Protein AF-A0A318HMK8-F1 (afdb_monomer_lite)

Secondary structure (DSSP, 8-state):
---S-SPP-S-HHHHHHHHHHHHHHHHHHHHHTTTSTTHHHHHHHIIIIIHHHHHTTT-----TT--HHHHHHHHHHTT-SEEEEEEETTEEEEEEEEEE-

Structure (mmCIF, N/CA/C/O backbone):
data_AF-A0A318HMK8-F1
#
_entry.id   AF-A0A318HMK8-F1
#
loop_
_atom_site.group_PDB
_atom_site.id
_atom_site.type_symbol
_atom_site.label_atom_id
_atom_site.label_alt_id
_atom_site.label_comp_id
_atom_site.label_asym_id
_atom_site.label_entity_id
_atom_site.label_seq_id
_atom_site.pdbx_PDB_ins_code
_atom_site.Cartn_x
_atom_site.Cartn_y
_atom_site.Cartn_z
_atom_site.occupancy
_atom_site.B_iso_or_equiv
_atom_site.auth_seq_id
_atom_site.auth_comp_id
_atom_site.auth_asym_id
_atom_site.auth_atom_id
_atom_site.pdbx_PDB_model_num
ATOM 1 N N . MET A 1 1 ? 7.935 -22.347 -0.185 1.00 37.28 1 MET A N 1
ATOM 2 C CA . MET A 1 1 ? 9.194 -22.342 -0.957 1.00 37.28 1 MET A CA 1
ATOM 3 C C . MET A 1 1 ? 8.825 -22.490 -2.428 1.00 37.28 1 MET A C 1
ATOM 5 O O . MET A 1 1 ? 8.924 -23.576 -2.978 1.00 37.28 1 MET A O 1
ATOM 9 N N . THR A 1 2 ? 8.258 -21.446 -3.028 1.00 43.28 2 THR A N 1
ATOM 10 C CA . THR A 1 2 ? 7.964 -21.421 -4.465 1.00 43.28 2 THR A CA 1
ATOM 11 C C . THR A 1 2 ? 9.252 -21.077 -5.204 1.00 43.28 2 THR A C 1
ATOM 13 O O . THR A 1 2 ? 10.038 -20.240 -4.766 1.00 43.28 2 THR A O 1
ATOM 16 N N . THR A 1 3 ? 9.531 -21.830 -6.256 1.00 44.59 3 THR A N 1
ATOM 17 C CA . THR A 1 3 ? 10.777 -21.810 -7.019 1.00 44.59 3 THR A CA 1
ATOM 18 C C . THR A 1 3 ? 10.927 -20.499 -7.789 1.00 44.59 3 THR A C 1
ATOM 20 O O . THR A 1 3 ? 10.082 -20.179 -8.615 1.00 44.59 3 THR A O 1
ATOM 23 N N . VAL A 1 4 ? 12.022 -19.772 -7.553 1.00 55.62 4 VAL A N 1
ATOM 24 C CA . VAL A 1 4 ? 12.370 -18.467 -8.161 1.00 55.62 4 VAL A CA 1
ATOM 25 C C . VAL A 1 4 ? 12.827 -18.594 -9.628 1.00 55.62 4 VAL A C 1
ATOM 27 O O . VAL A 1 4 ? 13.735 -17.897 -10.063 1.00 55.62 4 VAL A O 1
ATOM 30 N N . ASN A 1 5 ? 12.289 -19.556 -10.378 1.00 52.25 5 ASN A N 1
ATOM 31 C CA . ASN A 1 5 ? 12.862 -19.973 -11.661 1.00 52.25 5 ASN A CA 1
ATOM 32 C C . ASN A 1 5 ? 11.801 -20.147 -12.755 1.00 52.25 5 ASN A C 1
ATOM 34 O O . ASN A 1 5 ? 11.915 -21.033 -13.600 1.00 52.25 5 ASN A O 1
ATOM 38 N N . GLU A 1 6 ? 10.753 -19.324 -12.720 1.00 57.91 6 GLU A N 1
ATOM 39 C CA . GLU A 1 6 ? 9.959 -19.073 -13.922 1.00 57.91 6 GLU A CA 1
ATOM 40 C C . GLU A 1 6 ? 10.655 -17.986 -14.758 1.00 57.91 6 GLU A C 1
ATOM 42 O O . GLU A 1 6 ? 11.221 -17.049 -14.188 1.00 57.91 6 GLU A O 1
ATOM 47 N N . PRO A 1 7 ? 10.686 -18.112 -16.096 1.00 58.38 7 PRO A N 1
ATOM 48 C CA . PRO A 1 7 ? 11.319 -17.117 -16.949 1.00 58.38 7 PRO A CA 1
ATOM 49 C C . PRO A 1 7 ? 10.596 -15.774 -16.804 1.00 58.38 7 PRO A C 1
ATOM 51 O O . PRO A 1 7 ? 9.420 -15.666 -17.143 1.00 58.38 7 PRO A O 1
ATOM 54 N N . HIS A 1 8 ? 11.317 -14.760 -16.315 1.00 63.75 8 HIS A N 1
ATOM 55 C CA . HIS A 1 8 ? 10.830 -13.384 -16.235 1.00 63.75 8 HIS A CA 1
ATOM 56 C C . HIS A 1 8 ? 10.463 -12.928 -17.651 1.00 63.75 8 HIS A C 1
ATOM 58 O O . HIS A 1 8 ? 11.313 -12.910 -18.547 1.00 63.75 8 HIS A O 1
ATOM 64 N N . THR A 1 9 ? 9.186 -12.633 -17.876 1.00 66.94 9 THR A N 1
ATOM 65 C CA . THR A 1 9 ? 8.684 -12.321 -19.226 1.00 66.94 9 THR A CA 1
ATOM 66 C C . THR A 1 9 ? 8.861 -10.845 -19.570 1.00 66.94 9 THR A C 1
ATOM 68 O O . THR A 1 9 ? 8.801 -10.470 -20.743 1.00 66.94 9 THR A O 1
ATOM 71 N N . ASP A 1 10 ? 9.107 -10.007 -18.558 1.00 73.62 10 ASP A N 1
ATOM 72 C CA . ASP A 1 10 ? 9.338 -8.577 -18.743 1.00 73.62 10 ASP A CA 1
ATOM 73 C C . ASP A 1 10 ? 10.712 -8.267 -19.342 1.00 73.62 10 ASP A C 1
ATOM 75 O O . ASP A 1 10 ? 11.748 -8.757 -18.888 1.00 73.62 10 ASP A O 1
ATOM 79 N N . THR A 1 11 ? 10.729 -7.378 -20.337 1.00 86.06 11 THR A N 1
ATOM 80 C CA . THR A 1 11 ? 11.977 -6.793 -20.830 1.00 86.06 11 THR A C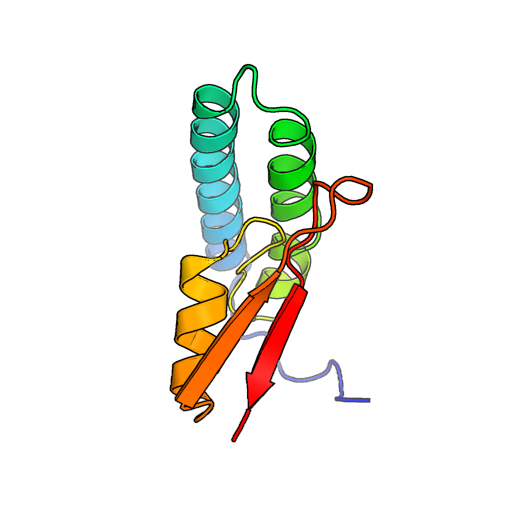A 1
ATOM 81 C C . THR A 1 11 ? 12.513 -5.784 -19.816 1.00 86.06 11 THR A C 1
ATOM 83 O O . THR A 1 11 ? 11.755 -5.152 -19.076 1.00 86.06 11 THR A O 1
ATOM 86 N N . THR A 1 12 ? 13.829 -5.558 -19.822 1.00 87.38 12 THR A N 1
ATOM 87 C CA . THR A 1 12 ? 14.453 -4.518 -18.988 1.00 87.38 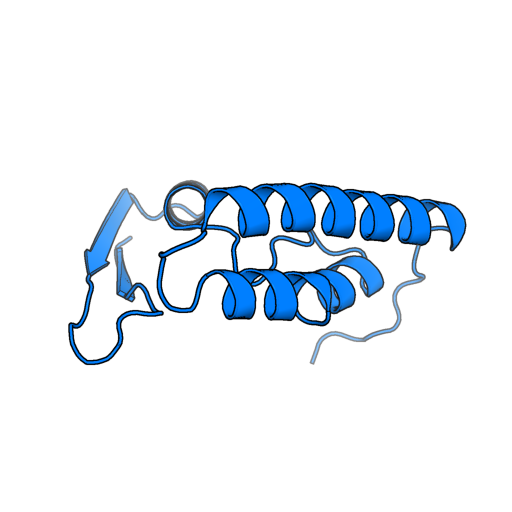12 THR A CA 1
ATOM 88 C C . THR A 1 12 ? 13.837 -3.136 -19.231 1.00 87.38 12 THR A C 1
ATOM 90 O O . THR A 1 12 ? 13.666 -2.374 -18.283 1.00 87.38 12 THR A O 1
ATOM 93 N N . GLU A 1 13 ? 13.450 -2.822 -20.472 1.00 90.00 13 GLU A N 1
ATOM 94 C CA . GLU A 1 13 ? 12.741 -1.577 -20.801 1.00 90.00 13 GLU A CA 1
ATOM 95 C C . GLU A 1 13 ? 11.384 -1.480 -20.106 1.00 90.00 13 GLU A C 1
ATOM 97 O O . GLU A 1 13 ? 11.084 -0.458 -19.490 1.00 90.00 13 GLU A O 1
ATOM 102 N N . LYS A 1 14 ? 10.564 -2.535 -20.165 1.00 87.31 14 LYS A N 1
ATOM 103 C CA . LYS A 1 14 ? 9.230 -2.513 -19.555 1.00 87.31 14 LYS A CA 1
ATOM 104 C C . LYS A 1 14 ? 9.314 -2.431 -18.031 1.00 87.31 14 LYS A C 1
ATOM 106 O O . LYS A 1 14 ? 8.568 -1.660 -17.426 1.00 87.31 14 LYS A O 1
ATOM 111 N N . PHE A 1 15 ? 10.286 -3.111 -17.426 1.00 89.06 15 PHE A N 1
ATOM 112 C CA . PHE A 1 15 ? 10.597 -2.943 -16.008 1.00 89.06 15 PHE A CA 1
ATOM 113 C C . PHE A 1 15 ? 11.008 -1.497 -15.676 1.00 89.06 15 PHE A C 1
ATOM 115 O O . PHE A 1 15 ? 10.455 -0.895 -14.755 1.00 89.06 15 PHE A O 1
ATOM 122 N N . ALA A 1 16 ? 11.921 -0.901 -16.452 1.00 91.69 16 ALA A N 1
ATOM 123 C CA . ALA A 1 16 ? 12.376 0.472 -16.233 1.00 91.69 16 ALA A CA 1
ATOM 124 C C . ALA A 1 16 ? 11.224 1.487 -16.317 1.00 91.69 16 ALA A C 1
ATOM 126 O O . ALA A 1 16 ? 11.118 2.368 -15.464 1.00 91.69 16 ALA A O 1
ATOM 127 N N . VAL A 1 17 ? 10.317 1.328 -17.287 1.00 91.12 17 VAL A N 1
ATOM 128 C CA . VAL A 1 17 ? 9.126 2.180 -17.428 1.00 91.12 17 VAL A CA 1
ATOM 129 C C . VAL A 1 17 ? 8.227 2.095 -16.190 1.00 91.12 17 VAL A C 1
ATOM 131 O O . VAL A 1 17 ? 7.785 3.128 -15.686 1.00 91.12 17 VAL A O 1
ATOM 134 N N . ARG A 1 18 ? 7.993 0.889 -15.653 1.00 91.62 18 ARG A N 1
ATOM 135 C CA . ARG A 1 18 ? 7.183 0.693 -14.434 1.00 91.62 18 ARG A CA 1
ATOM 136 C C . ARG A 1 18 ? 7.822 1.368 -13.218 1.00 91.62 18 ARG A C 1
ATOM 138 O O . ARG A 1 18 ? 7.124 2.033 -12.457 1.00 91.62 18 ARG A O 1
ATOM 145 N N . ILE A 1 19 ? 9.143 1.254 -13.061 1.00 93.12 19 ILE A N 1
ATOM 146 C CA . ILE A 1 19 ? 9.880 1.890 -11.959 1.00 93.12 19 ILE A CA 1
ATOM 147 C C . ILE A 1 19 ? 9.838 3.419 -12.058 1.00 93.12 19 ILE A C 1
ATOM 149 O O . ILE A 1 19 ? 9.573 4.085 -11.059 1.00 93.12 19 ILE A O 1
ATOM 153 N N . VAL A 1 20 ? 10.048 3.993 -13.245 1.00 93.06 20 VAL A N 1
ATOM 154 C CA . VAL A 1 20 ? 9.972 5.453 -13.432 1.00 93.06 20 VAL A CA 1
ATOM 155 C C . VAL A 1 20 ? 8.564 5.970 -13.124 1.00 93.06 20 VAL A C 1
ATOM 157 O O . VAL A 1 20 ? 8.428 6.950 -12.394 1.00 93.06 20 VAL A O 1
ATOM 160 N N . GLY A 1 21 ? 7.519 5.281 -13.595 1.00 91.25 21 GLY A N 1
ATOM 161 C CA . GLY A 1 21 ? 6.132 5.644 -13.284 1.00 91.25 21 GLY A CA 1
ATOM 162 C C . GLY A 1 21 ? 5.808 5.572 -11.786 1.00 91.25 21 GLY A C 1
ATOM 163 O O . GLY A 1 21 ? 5.124 6.448 -11.253 1.00 91.25 21 GLY A O 1
ATOM 164 N N . ALA A 1 22 ? 6.346 4.571 -11.084 1.00 90.50 22 ALA A N 1
ATOM 165 C CA . ALA A 1 22 ? 6.227 4.456 -9.632 1.00 90.50 22 ALA A CA 1
ATOM 166 C C . ALA A 1 22 ? 6.908 5.617 -8.889 1.00 90.50 22 ALA A C 1
ATOM 168 O O . ALA A 1 22 ? 6.335 6.170 -7.949 1.00 90.50 22 ALA A O 1
ATOM 169 N N . ILE A 1 23 ? 8.113 6.008 -9.317 1.00 92.50 23 ILE A N 1
ATOM 170 C CA . ILE A 1 23 ? 8.868 7.122 -8.722 1.00 92.50 23 ILE A CA 1
ATOM 171 C C . ILE A 1 23 ? 8.145 8.456 -8.939 1.00 92.50 23 ILE A C 1
ATOM 173 O O . ILE A 1 23 ? 8.047 9.250 -8.001 1.00 92.50 23 ILE A O 1
ATOM 177 N N . ASP A 1 24 ? 7.617 8.702 -10.139 1.00 92.94 24 ASP A N 1
ATOM 178 C CA . ASP A 1 24 ? 6.866 9.925 -10.450 1.00 92.94 24 ASP A CA 1
ATOM 179 C C . ASP A 1 24 ? 5.593 10.031 -9.593 1.00 92.94 24 ASP A C 1
ATOM 181 O O . ASP A 1 24 ? 5.368 11.024 -8.894 1.00 92.94 24 ASP A O 1
ATOM 185 N N . SER A 1 25 ? 4.829 8.936 -9.520 1.00 90.19 25 SER A N 1
ATOM 186 C CA . SER A 1 25 ? 3.622 8.848 -8.687 1.00 90.19 25 SER A CA 1
ATOM 187 C C . SER A 1 25 ? 3.927 9.073 -7.202 1.00 90.19 25 SER A C 1
ATOM 189 O O . SER A 1 25 ? 3.213 9.808 -6.515 1.00 90.19 25 SER A O 1
ATOM 191 N N . ALA A 1 26 ? 5.010 8.476 -6.694 1.00 91.81 26 ALA A N 1
ATOM 192 C CA . ALA A 1 26 ? 5.429 8.660 -5.308 1.00 91.81 26 ALA A CA 1
ATOM 193 C C . ALA A 1 26 ? 5.920 10.085 -5.030 1.00 91.81 26 ALA A C 1
ATOM 195 O O . ALA A 1 26 ? 5.649 10.614 -3.956 1.00 91.81 26 ALA A O 1
ATOM 196 N N . SER A 1 27 ? 6.588 10.730 -5.990 1.00 92.19 27 SER A N 1
ATOM 197 C CA . SER A 1 27 ? 7.043 12.120 -5.861 1.00 92.19 27 SER A CA 1
ATOM 198 C C . SER A 1 27 ? 5.863 13.064 -5.631 1.00 92.19 27 SER A C 1
ATOM 200 O O . SER A 1 27 ? 5.887 13.873 -4.700 1.00 92.19 27 SER A O 1
ATOM 202 N N . LEU A 1 28 ? 4.790 12.906 -6.414 1.00 90.50 28 LEU A N 1
ATOM 203 C CA . LEU A 1 28 ? 3.555 13.663 -6.223 1.00 90.50 28 LEU A CA 1
ATOM 204 C C . LEU A 1 28 ? 2.899 13.350 -4.869 1.00 90.50 28 LEU A C 1
ATOM 206 O O . LEU A 1 28 ? 2.520 14.266 -4.141 1.00 90.50 28 LEU A O 1
ATOM 210 N N . ALA A 1 29 ? 2.796 12.072 -4.500 1.00 91.19 29 ALA A N 1
ATOM 211 C CA . ALA A 1 29 ? 2.174 11.667 -3.241 1.00 91.19 29 ALA A CA 1
ATOM 212 C C . ALA A 1 29 ? 2.926 12.203 -2.010 1.00 91.19 29 ALA A C 1
ATOM 214 O O . ALA A 1 29 ? 2.300 12.679 -1.061 1.00 91.19 29 ALA A O 1
ATOM 215 N N . ILE A 1 30 ? 4.262 12.192 -2.036 1.00 91.62 30 ILE A N 1
ATOM 216 C CA . ILE A 1 30 ? 5.113 12.767 -0.985 1.00 91.62 30 ILE A CA 1
ATOM 217 C C . ILE A 1 30 ? 4.886 14.275 -0.881 1.00 91.62 30 ILE A C 1
ATOM 219 O O . ILE A 1 30 ? 4.684 14.780 0.224 1.00 91.62 30 ILE A O 1
ATOM 223 N N . LEU A 1 31 ? 4.873 14.986 -2.014 1.00 92.38 31 LEU A N 1
ATOM 224 C CA . LEU A 1 31 ? 4.635 16.430 -2.055 1.00 92.38 31 LEU A CA 1
ATOM 225 C C . LEU A 1 31 ? 3.274 16.800 -1.444 1.00 92.38 31 LEU A C 1
ATOM 227 O O . LEU A 1 31 ? 3.176 17.756 -0.679 1.00 92.38 31 LEU A O 1
ATOM 231 N N . LEU A 1 32 ? 2.236 16.017 -1.738 1.00 92.38 32 LEU A N 1
ATOM 232 C CA . LEU A 1 32 ? 0.890 16.215 -1.192 1.00 92.38 32 LEU A CA 1
ATOM 233 C C . LEU A 1 32 ? 0.761 15.804 0.284 1.00 92.38 32 LEU A C 1
ATOM 235 O O . LEU A 1 32 ? -0.198 16.197 0.943 1.00 92.38 32 LEU A O 1
ATOM 239 N N . SER A 1 33 ? 1.717 15.036 0.811 1.00 89.00 33 SER A N 1
ATOM 240 C CA . SER A 1 33 ? 1.706 14.519 2.186 1.00 89.00 33 SER A CA 1
ATOM 241 C C . SER A 1 33 ? 2.567 15.336 3.156 1.00 89.00 33 SER A C 1
ATOM 243 O O . SER A 1 33 ? 2.850 14.881 4.267 1.00 89.00 33 SER A O 1
ATOM 245 N N . ILE A 1 34 ? 3.014 16.534 2.767 1.00 90.12 34 ILE A N 1
ATOM 246 C CA . ILE A 1 34 ? 3.784 17.416 3.653 1.00 90.12 34 ILE A CA 1
ATOM 247 C C . ILE A 1 34 ? 2.973 17.705 4.924 1.00 90.12 34 ILE A C 1
ATOM 249 O O . ILE A 1 34 ? 1.823 18.128 4.869 1.00 90.12 34 ILE A O 1
ATOM 253 N N . GLY A 1 35 ? 3.594 17.474 6.083 1.00 89.69 35 GLY A N 1
ATOM 254 C CA . GLY A 1 35 ? 2.952 17.628 7.390 1.00 89.69 35 GLY A CA 1
ATOM 255 C C . GLY A 1 35 ? 2.244 16.371 7.906 1.00 89.69 35 GLY A C 1
ATOM 256 O O . GLY A 1 35 ? 1.872 16.347 9.076 1.00 89.69 35 GLY A O 1
ATOM 257 N N . VAL A 1 36 ? 2.117 15.310 7.098 1.00 90.25 36 VAL A N 1
ATOM 258 C CA . VAL A 1 36 ? 1.650 13.995 7.559 1.00 90.25 36 VAL A CA 1
ATOM 259 C C . VAL A 1 36 ? 2.846 13.204 8.103 1.00 90.25 36 VAL A C 1
ATOM 261 O O . VAL A 1 36 ? 3.774 12.897 7.343 1.00 90.25 36 VAL A O 1
ATOM 264 N N . PRO A 1 37 ? 2.867 12.855 9.403 1.00 89.94 37 PRO A N 1
ATOM 265 C CA . PRO A 1 37 ? 3.950 12.065 9.977 1.00 89.94 37 PRO A CA 1
ATOM 266 C C . PRO A 1 37 ? 4.141 10.749 9.220 1.00 89.94 37 PRO A C 1
ATOM 268 O O . PRO A 1 37 ? 3.172 10.113 8.816 1.00 89.94 37 PRO A O 1
ATOM 271 N N . SER A 1 38 ? 5.392 10.319 9.046 1.00 91.06 38 SER A N 1
ATOM 272 C CA . SER A 1 38 ? 5.796 9.056 8.397 1.00 91.06 38 SER A CA 1
ATOM 273 C C . SER A 1 38 ? 5.433 8.868 6.914 1.00 91.06 38 SER A C 1
ATOM 275 O O . SER A 1 38 ? 6.013 7.990 6.280 1.00 91.06 38 SER A O 1
ATOM 277 N N . ALA A 1 39 ? 4.581 9.702 6.309 1.00 91.44 39 ALA A N 1
ATOM 278 C CA . ALA A 1 39 ? 4.195 9.541 4.905 1.00 91.44 39 ALA A CA 1
ATOM 279 C C . ALA A 1 39 ? 5.396 9.544 3.931 1.00 91.44 39 ALA A C 1
ATOM 281 O O . ALA A 1 39 ? 5.488 8.614 3.125 1.00 91.44 39 ALA A O 1
ATOM 282 N N . PRO A 1 40 ? 6.382 10.466 4.030 1.00 91.94 40 PRO A N 1
ATOM 283 C CA . PRO A 1 40 ? 7.570 10.413 3.173 1.00 91.94 40 PRO A CA 1
ATOM 284 C C . PRO A 1 40 ? 8.360 9.108 3.316 1.00 91.94 40 PRO A C 1
ATOM 286 O O . PRO A 1 40 ? 8.842 8.559 2.325 1.00 91.94 40 PRO A O 1
ATOM 289 N N . TYR A 1 41 ? 8.457 8.587 4.543 1.00 92.50 41 TYR A N 1
ATOM 290 C CA . TYR A 1 41 ? 9.120 7.316 4.819 1.00 92.50 41 TYR A CA 1
ATOM 291 C C . TYR A 1 41 ? 8.379 6.150 4.155 1.00 92.50 41 TYR A C 1
ATOM 293 O O . TYR A 1 41 ? 9.004 5.361 3.451 1.00 92.50 41 TYR A O 1
ATOM 301 N N . ILE A 1 42 ? 7.054 6.077 4.308 1.00 94.69 42 ILE A N 1
ATOM 302 C CA . ILE A 1 42 ? 6.231 5.000 3.745 1.00 94.69 42 ILE A CA 1
ATOM 303 C C . ILE A 1 42 ? 6.278 4.991 2.214 1.00 94.69 42 ILE A C 1
ATOM 305 O O . ILE A 1 42 ? 6.491 3.929 1.626 1.00 94.69 42 ILE A O 1
ATOM 309 N N . TYR A 1 43 ? 6.155 6.148 1.556 1.00 94.19 43 TYR A N 1
ATOM 310 C CA . TYR A 1 43 ? 6.253 6.223 0.094 1.00 9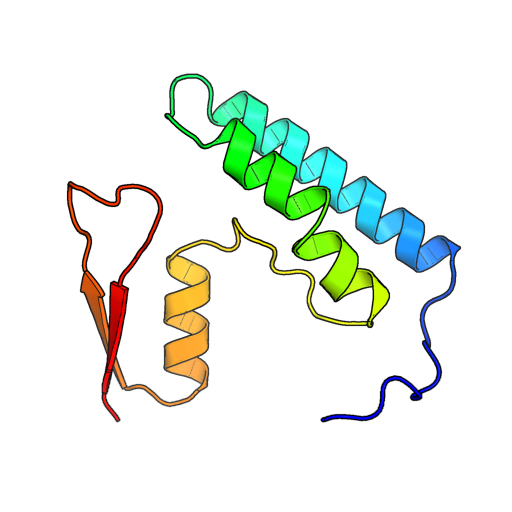4.19 43 TYR A CA 1
ATOM 311 C C . TYR A 1 43 ? 7.658 5.880 -0.413 1.00 94.19 43 TYR A C 1
ATOM 313 O O . TYR A 1 43 ? 7.783 5.120 -1.372 1.00 94.19 43 TYR A O 1
ATOM 321 N N . THR A 1 44 ? 8.712 6.347 0.265 1.00 92.25 44 THR A N 1
ATOM 322 C CA . THR A 1 44 ? 10.099 6.027 -0.116 1.00 92.25 44 THR A CA 1
ATOM 323 C C . THR A 1 44 ? 10.400 4.537 0.056 1.00 92.25 44 THR A C 1
ATOM 325 O O . THR A 1 44 ? 10.950 3.907 -0.846 1.00 92.25 44 THR A O 1
ATOM 328 N N . ALA A 1 45 ? 10.010 3.944 1.189 1.00 94.00 45 ALA A N 1
ATOM 329 C CA . ALA A 1 45 ? 10.170 2.512 1.440 1.00 94.00 45 ALA A CA 1
ATOM 330 C C . ALA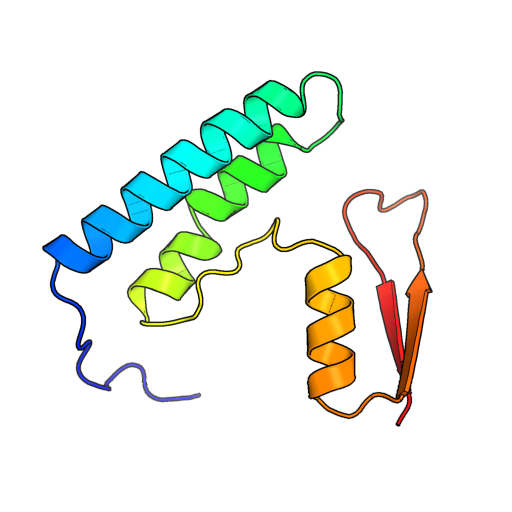 A 1 45 ? 9.359 1.665 0.446 1.00 94.00 45 ALA A C 1
ATOM 332 O O . ALA A 1 45 ? 9.816 0.606 0.013 1.00 94.00 45 ALA A O 1
ATOM 333 N N . SER A 1 46 ? 8.177 2.148 0.049 1.00 94.44 46 SER A N 1
ATOM 334 C CA . SER A 1 46 ? 7.363 1.522 -0.989 1.00 94.44 46 SER A CA 1
ATOM 335 C C . SER A 1 46 ? 8.136 1.431 -2.306 1.00 94.44 46 SER A C 1
ATOM 337 O O . SER A 1 46 ? 8.372 0.326 -2.788 1.00 94.44 46 SER A O 1
ATOM 339 N N . THR A 1 47 ? 8.603 2.556 -2.858 1.00 92.62 47 THR A N 1
ATOM 340 C CA . THR A 1 47 ? 9.241 2.584 -4.186 1.00 92.62 47 THR A CA 1
ATOM 341 C C . THR A 1 47 ? 10.633 1.972 -4.215 1.00 92.62 47 THR A C 1
ATOM 343 O O . THR A 1 47 ? 11.004 1.351 -5.206 1.00 92.62 47 THR A O 1
ATOM 346 N N . MET A 1 48 ? 11.412 2.135 -3.143 1.00 92.25 48 MET A N 1
ATOM 347 C CA . MET A 1 48 ? 12.809 1.688 -3.107 1.00 92.25 48 MET A CA 1
ATOM 348 C C . MET A 1 48 ? 12.972 0.240 -2.636 1.00 92.25 48 MET A C 1
ATOM 350 O O . MET A 1 48 ? 14.085 -0.280 -2.667 1.00 92.25 48 MET A O 1
ATOM 354 N N . HIS A 1 49 ? 11.889 -0.426 -2.219 1.00 94.81 49 HIS A N 1
ATOM 355 C CA . HIS A 1 49 ? 11.948 -1.820 -1.783 1.00 94.81 49 HIS A CA 1
ATOM 356 C C . HIS A 1 49 ? 10.676 -2.619 -2.096 1.00 94.81 49 HIS A C 1
ATOM 358 O O . HIS A 1 49 ? 10.688 -3.474 -2.975 1.00 94.81 49 HIS A O 1
ATOM 364 N N . CYS A 1 50 ? 9.569 -2.386 -1.383 1.00 95.44 50 CYS A N 1
ATOM 365 C CA . CYS A 1 50 ? 8.435 -3.322 -1.401 1.00 95.44 50 CYS A CA 1
ATOM 366 C C . CYS A 1 50 ? 7.785 -3.443 -2.786 1.00 95.44 50 CYS A C 1
ATOM 368 O O . CYS A 1 50 ? 7.456 -4.538 -3.238 1.00 95.44 50 CYS A O 1
ATOM 370 N N . MET A 1 51 ? 7.624 -2.312 -3.468 1.00 95.44 51 MET A N 1
ATOM 371 C CA . MET A 1 51 ? 7.123 -2.265 -4.833 1.00 95.44 51 MET A CA 1
ATOM 372 C C . MET A 1 51 ? 8.166 -2.793 -5.816 1.00 95.44 51 MET A C 1
ATOM 374 O O . MET A 1 51 ? 7.844 -3.665 -6.614 1.00 95.44 51 MET A O 1
ATOM 378 N N . SER A 1 52 ? 9.413 -2.316 -5.748 1.00 92.00 52 SER A N 1
ATOM 379 C CA . SER A 1 52 ? 10.460 -2.680 -6.712 1.00 92.00 52 SER A CA 1
ATOM 380 C C . SER A 1 52 ? 10.769 -4.178 -6.715 1.00 92.00 52 SER A C 1
ATOM 382 O O . SER A 1 52 ? 10.890 -4.766 -7.787 1.00 92.00 52 SER A O 1
ATOM 384 N N . VAL A 1 53 ? 10.814 -4.815 -5.540 1.00 93.62 53 VAL A N 1
ATOM 385 C CA . VAL A 1 53 ? 10.977 -6.271 -5.407 1.00 93.62 53 VAL A CA 1
ATOM 386 C C . VAL A 1 53 ? 9.794 -7.017 -6.023 1.00 93.62 53 VAL A C 1
ATOM 388 O O . VAL A 1 53 ? 10.004 -7.992 -6.737 1.00 93.62 53 VAL A O 1
ATOM 391 N N . SER A 1 54 ? 8.559 -6.560 -5.786 1.00 93.75 54 SER A N 1
ATOM 392 C CA . SER A 1 54 ? 7.372 -7.173 -6.392 1.00 93.75 54 SER A CA 1
ATOM 393 C C . SER A 1 54 ? 7.402 -7.054 -7.917 1.00 93.75 54 SER A C 1
ATOM 395 O O . SER A 1 54 ? 7.213 -8.054 -8.600 1.00 93.75 54 SER A O 1
ATOM 397 N N . LEU A 1 55 ? 7.708 -5.868 -8.450 1.00 91.25 55 LEU A N 1
ATOM 398 C CA . LEU A 1 55 ? 7.799 -5.629 -9.892 1.00 91.25 55 LEU A CA 1
ATOM 399 C C . LEU A 1 55 ? 8.910 -6.460 -10.555 1.00 91.25 55 LEU A C 1
ATOM 401 O O . LEU A 1 55 ? 8.718 -6.932 -11.669 1.00 91.25 55 LEU A O 1
ATOM 405 N N . GLY A 1 56 ? 10.052 -6.645 -9.880 1.00 88.81 56 GLY A N 1
ATOM 406 C CA . GLY A 1 56 ? 11.186 -7.441 -10.373 1.00 88.81 56 GLY A CA 1
ATOM 407 C C . GLY A 1 56 ? 10.986 -8.959 -10.298 1.00 88.81 56 GLY A C 1
ATOM 408 O O . GLY A 1 56 ? 11.892 -9.710 -10.648 1.00 88.81 56 GLY A O 1
ATOM 409 N N . LEU A 1 57 ? 9.829 -9.403 -9.805 1.00 89.56 57 LEU A N 1
ATOM 410 C CA . LEU A 1 57 ? 9.367 -10.790 -9.834 1.00 89.56 57 LEU A CA 1
ATOM 411 C C . LEU A 1 57 ? 8.045 -10.906 -10.610 1.00 89.56 57 LEU A C 1
ATOM 413 O O . LEU A 1 57 ? 7.233 -11.777 -10.308 1.00 89.56 57 LEU A O 1
ATOM 417 N N . ASP A 1 58 ? 7.798 -9.990 -11.554 1.00 87.25 58 ASP A N 1
ATOM 418 C CA . ASP A 1 58 ? 6.560 -9.901 -12.342 1.00 87.25 58 ASP A CA 1
ATOM 419 C C . ASP A 1 58 ? 5.259 -9.799 -11.507 1.00 87.25 58 ASP A C 1
ATOM 421 O O . ASP A 1 58 ? 4.165 -10.070 -11.995 1.00 87.25 58 ASP A O 1
ATOM 425 N N . GLY A 1 59 ? 5.348 -9.349 -10.251 1.00 89.69 59 GLY A N 1
ATOM 426 C CA . GLY A 1 59 ? 4.202 -9.139 -9.366 1.00 89.69 59 GLY A CA 1
ATOM 427 C C . GLY A 1 59 ? 3.481 -7.799 -9.564 1.00 89.69 59 GLY A C 1
ATOM 428 O O . GLY A 1 59 ? 3.902 -6.933 -10.338 1.00 89.69 59 GLY A O 1
ATOM 429 N N . ASP A 1 60 ? 2.399 -7.616 -8.801 1.00 92.69 60 ASP A N 1
ATOM 430 C CA . ASP A 1 60 ? 1.457 -6.493 -8.948 1.00 92.69 60 ASP A CA 1
ATOM 431 C C . ASP A 1 60 ? 2.025 -5.128 -8.537 1.00 92.69 60 ASP A C 1
ATOM 433 O O . ASP A 1 60 ? 1.492 -4.092 -8.931 1.00 92.69 60 ASP A O 1
ATOM 437 N N . GLY A 1 61 ? 3.102 -5.092 -7.746 1.00 94.06 61 GLY A N 1
ATOM 438 C CA . GLY A 1 61 ? 3.741 -3.835 -7.360 1.00 94.06 61 GLY A CA 1
ATOM 439 C C . GLY A 1 61 ? 2.864 -2.932 -6.490 1.00 94.06 61 GLY A C 1
ATOM 440 O O . GLY A 1 61 ? 2.948 -1.715 -6.601 1.00 94.06 61 GLY A O 1
ATOM 441 N N . LEU A 1 62 ? 2.036 -3.498 -5.607 1.00 95.38 62 LEU A N 1
ATOM 442 C CA . LEU A 1 62 ? 1.152 -2.711 -4.732 1.00 95.38 62 LEU A CA 1
ATOM 443 C C . LEU A 1 62 ? 1.937 -1.769 -3.800 1.00 95.38 62 LEU A C 1
ATOM 445 O O . LEU A 1 62 ? 1.539 -0.630 -3.555 1.00 95.38 62 LEU A O 1
ATOM 449 N N . GLY A 1 63 ? 3.086 -2.245 -3.308 1.00 95.75 63 GLY A N 1
ATOM 450 C CA . GLY A 1 63 ? 3.966 -1.496 -2.417 1.00 95.75 63 GLY A CA 1
ATOM 451 C C . GLY A 1 63 ? 3.426 -1.336 -0.990 1.00 95.75 63 GLY A C 1
ATOM 452 O O . GLY A 1 63 ? 2.342 -1.797 -0.642 1.00 95.75 63 GLY A O 1
ATOM 453 N N . THR A 1 64 ? 4.202 -0.674 -0.131 1.00 95.44 64 THR A N 1
ATOM 454 C CA . THR A 1 64 ? 3.837 -0.459 1.285 1.00 95.44 64 THR A CA 1
ATOM 455 C C . THR A 1 64 ? 2.643 0.488 1.429 1.00 95.44 64 THR A C 1
ATOM 457 O O . THR A 1 64 ? 1.848 0.358 2.354 1.00 95.44 64 THR A O 1
ATOM 460 N N . ALA A 1 65 ? 2.503 1.438 0.500 1.00 93.94 65 ALA A N 1
ATOM 461 C CA . ALA A 1 65 ? 1.498 2.501 0.529 1.00 93.94 65 ALA A CA 1
ATOM 462 C C . ALA A 1 65 ? 0.194 2.159 -0.227 1.00 93.94 65 ALA A C 1
ATOM 464 O O . ALA A 1 65 ? -0.558 3.063 -0.578 1.00 93.94 65 ALA A O 1
ATOM 465 N N . TRP A 1 66 ? -0.082 0.877 -0.489 1.00 94.38 66 TRP A N 1
ATOM 466 C CA . TRP A 1 66 ? -1.245 0.403 -1.262 1.00 94.38 66 TRP A CA 1
ATOM 467 C C . TRP A 1 66 ? -2.621 0.826 -0.711 1.00 94.38 66 TRP A C 1
ATOM 469 O O . TRP A 1 66 ? -3.595 0.911 -1.457 1.00 94.38 66 TRP A O 1
ATOM 479 N N . GLY A 1 67 ? -2.691 1.158 0.581 1.00 94.38 67 GLY A N 1
ATOM 480 C CA . GLY A 1 67 ? -3.833 1.833 1.192 1.00 94.38 67 GLY A CA 1
ATOM 481 C C . GLY A 1 67 ? -4.942 0.911 1.705 1.00 94.38 67 GLY A C 1
ATOM 482 O O . GLY A 1 67 ? -5.064 -0.257 1.338 1.00 94.38 67 GLY A O 1
ATOM 483 N N . ARG A 1 68 ? -5.782 1.467 2.588 1.00 96.50 68 ARG A N 1
ATOM 484 C CA . ARG A 1 68 ? -6.864 0.743 3.279 1.00 96.50 68 ARG A CA 1
ATOM 485 C C . ARG A 1 68 ? -7.942 0.260 2.321 1.00 96.50 68 ARG A C 1
ATOM 487 O O . ARG A 1 68 ? -8.438 -0.849 2.460 1.00 96.50 68 ARG A O 1
ATOM 494 N N . GLN A 1 69 ? -8.299 1.105 1.363 1.00 96.69 69 GLN A N 1
ATOM 495 C CA . GLN A 1 69 ? -9.398 0.894 0.432 1.00 96.69 69 GLN A CA 1
ATOM 496 C C . GLN A 1 69 ? -9.131 -0.327 -0.451 1.00 96.69 69 GLN A C 1
ATOM 498 O O . GLN A 1 69 ? -9.980 -1.214 -0.534 1.00 96.69 69 GLN A O 1
ATOM 503 N N . LEU A 1 70 ? -7.928 -0.406 -1.030 1.00 97.44 70 LEU A N 1
ATOM 504 C CA . LEU A 1 70 ? -7.515 -1.546 -1.843 1.00 97.44 70 LEU A CA 1
ATOM 505 C C . LEU A 1 70 ? -7.377 -2.818 -0.999 1.00 97.44 70 LEU A C 1
ATOM 507 O O . LEU A 1 70 ? -7.851 -3.875 -1.401 1.00 97.44 70 LEU A O 1
ATOM 511 N N . ALA A 1 71 ? -6.817 -2.715 0.210 1.00 97.94 71 ALA A N 1
ATOM 512 C CA . ALA A 1 71 ? -6.753 -3.852 1.125 1.00 97.94 71 ALA A CA 1
ATOM 513 C C . ALA A 1 71 ? -8.150 -4.416 1.442 1.00 97.94 71 ALA A C 1
ATOM 515 O O . ALA A 1 71 ? -8.357 -5.628 1.398 1.00 97.94 71 ALA A O 1
ATOM 516 N N . THR A 1 72 ? -9.135 -3.551 1.713 1.00 97.62 72 THR A N 1
ATOM 517 C CA . THR A 1 72 ? -10.514 -3.988 1.975 1.00 97.62 72 THR A CA 1
ATOM 518 C C . THR A 1 72 ? -11.207 -4.566 0.746 1.00 97.62 72 THR A C 1
ATOM 520 O O . THR A 1 72 ? -11.934 -5.546 0.896 1.00 97.62 72 THR A O 1
ATOM 523 N N . SER A 1 73 ? -10.981 -4.018 -0.454 1.00 97.75 73 SER A N 1
ATOM 524 C CA . SER A 1 73 ? -11.573 -4.584 -1.671 1.00 97.75 73 SER A CA 1
ATOM 525 C C . SER A 1 73 ? -10.977 -5.951 -1.988 1.00 97.75 73 SER A C 1
ATOM 527 O O . SER A 1 73 ? -11.726 -6.882 -2.240 1.00 97.75 73 SER A O 1
ATOM 529 N N . MET A 1 74 ? -9.659 -6.121 -1.856 1.00 98.25 74 MET A N 1
ATOM 530 C CA . MET A 1 74 ? -9.006 -7.414 -2.082 1.00 98.25 74 MET A CA 1
ATOM 531 C C . MET A 1 74 ? -9.448 -8.485 -1.073 1.00 98.25 74 MET A C 1
ATOM 533 O O . MET A 1 74 ? -9.567 -9.656 -1.429 1.00 98.25 74 MET A O 1
ATOM 537 N N . LEU A 1 75 ? -9.739 -8.107 0.179 1.00 98.25 75 LEU A N 1
ATOM 538 C CA . LEU A 1 75 ? -10.354 -9.020 1.152 1.00 98.25 75 LEU A CA 1
ATOM 539 C C . LEU A 1 75 ? -11.777 -9.422 0.734 1.00 98.25 75 LEU A C 1
ATOM 541 O O . LEU A 1 75 ? -12.135 -10.596 0.840 1.00 98.25 75 LEU A O 1
ATOM 545 N N . ALA A 1 76 ? -12.575 -8.479 0.231 1.00 96.44 76 ALA A N 1
ATOM 546 C CA . ALA A 1 76 ? -13.906 -8.776 -0.289 1.00 96.44 76 ALA A CA 1
ATOM 547 C C . ALA A 1 76 ? -13.842 -9.699 -1.520 1.00 96.44 76 ALA A C 1
ATOM 549 O O . ALA A 1 76 ? -14.564 -10.695 -1.571 1.00 96.44 76 ALA A O 1
ATOM 550 N N . ASP A 1 77 ? -12.925 -9.434 -2.454 1.00 97.56 77 ASP A N 1
ATOM 551 C CA . ASP A 1 77 ? -12.693 -10.254 -3.650 1.00 97.56 77 ASP A CA 1
ATOM 552 C C . ASP A 1 77 ? -12.258 -11.685 -3.288 1.00 97.56 77 ASP A C 1
ATOM 554 O O . ASP A 1 77 ? -12.620 -12.648 -3.963 1.00 97.56 77 ASP A O 1
ATOM 558 N N . ALA A 1 78 ? -11.537 -11.850 -2.173 1.00 97.88 78 ALA A N 1
ATOM 559 C CA . ALA A 1 78 ? -11.166 -13.153 -1.619 1.00 97.88 78 ALA A CA 1
ATOM 560 C C . ALA A 1 78 ? -12.325 -13.888 -0.904 1.00 97.88 78 ALA A C 1
ATOM 562 O O . ALA A 1 78 ? -12.154 -15.028 -0.463 1.00 97.88 78 ALA A O 1
ATOM 563 N N . GLY A 1 79 ? -13.502 -13.263 -0.785 1.00 97.81 79 GLY A N 1
ATOM 564 C CA . GLY A 1 79 ? -14.713 -13.852 -0.212 1.00 97.81 79 GLY A CA 1
ATOM 565 C C . GLY A 1 79 ? -14.952 -13.554 1.270 1.00 97.81 79 GLY A C 1
ATOM 566 O O . GLY A 1 79 ? -15.785 -14.221 1.884 1.00 97.81 79 GLY A O 1
ATOM 567 N N . PHE A 1 80 ? -14.255 -12.582 1.867 1.00 98.12 80 PHE A N 1
ATOM 568 C CA . PHE A 1 80 ? -14.547 -12.134 3.232 1.00 98.12 80 PHE A CA 1
ATOM 569 C C . PHE A 1 80 ? -15.673 -11.093 3.228 1.00 98.12 80 PHE A C 1
ATOM 571 O O . PHE A 1 80 ? -15.475 -9.950 2.820 1.00 98.12 80 PHE A O 1
ATOM 578 N N . GLY A 1 81 ? -16.861 -11.490 3.694 1.00 93.62 81 GLY A N 1
ATOM 579 C CA . GLY A 1 81 ? -18.052 -10.630 3.713 1.00 93.62 81 GLY A CA 1
ATOM 580 C C . GLY A 1 81 ? -18.140 -9.668 4.905 1.00 93.62 81 GLY A C 1
ATOM 581 O O . GLY A 1 81 ? -18.875 -8.686 4.839 1.00 93.62 81 GLY A O 1
ATOM 582 N N . ASP A 1 82 ? -17.395 -9.925 5.984 1.00 96.88 82 ASP A N 1
ATOM 583 C CA . ASP A 1 82 ? -17.326 -9.065 7.175 1.00 96.88 82 ASP A CA 1
ATOM 584 C C . ASP A 1 82 ? -15.865 -8.693 7.450 1.00 96.88 82 ASP A C 1
ATOM 586 O O . ASP A 1 82 ? -15.087 -9.500 7.965 1.00 96.88 82 ASP A O 1
ATOM 590 N N . VAL A 1 83 ? -15.484 -7.471 7.068 1.00 97.75 83 VAL A N 1
ATOM 591 C CA . VAL A 1 83 ? -14.139 -6.919 7.261 1.00 97.75 83 VAL A CA 1
ATOM 592 C C . VAL A 1 83 ? -14.217 -5.712 8.184 1.00 97.75 83 VAL A C 1
ATOM 594 O O . VAL A 1 83 ? -14.805 -4.684 7.852 1.00 97.75 83 VAL A O 1
ATOM 597 N N . GLN A 1 84 ? -13.560 -5.810 9.335 1.00 97.81 84 GLN A N 1
ATOM 598 C CA . GLN A 1 84 ? -13.368 -4.697 10.257 1.00 97.81 84 GLN A CA 1
ATOM 599 C C . GLN A 1 84 ? -11.919 -4.239 10.212 1.00 97.81 84 GLN A C 1
ATOM 601 O O . GLN A 1 84 ? -11.005 -5.060 10.212 1.00 97.81 84 GLN A O 1
ATOM 606 N N . VAL A 1 85 ? -11.696 -2.928 10.240 1.00 98.00 85 VAL A N 1
ATOM 607 C CA . VAL A 1 85 ? -10.346 -2.368 10.316 1.00 98.00 85 VAL A CA 1
ATOM 608 C C . VAL A 1 85 ? -10.197 -1.610 11.623 1.00 98.00 85 VAL A C 1
ATOM 610 O O . VAL A 1 85 ? -10.961 -0.685 11.896 1.00 98.00 85 VAL A O 1
ATOM 613 N N . ARG A 1 86 ? -9.219 -2.008 12.430 1.00 97.94 86 ARG A N 1
ATOM 614 C CA . ARG A 1 86 ? -8.891 -1.395 13.717 1.00 97.94 86 ARG A CA 1
ATOM 615 C C . ARG A 1 86 ? -7.573 -0.637 13.626 1.00 97.94 86 ARG A C 1
ATOM 617 O O . ARG A 1 86 ? -6.720 -0.946 12.797 1.00 97.94 86 ARG A O 1
ATOM 624 N N . GLU A 1 87 ? -7.441 0.353 14.490 1.00 97.69 87 GLU A N 1
ATOM 625 C CA . GLU A 1 87 ? -6.263 1.203 14.630 1.00 97.69 87 GLU A CA 1
ATOM 626 C C . GLU A 1 87 ? -5.844 1.178 16.098 1.00 97.69 87 GLU A C 1
ATOM 628 O O . GLU A 1 87 ? -6.696 1.063 16.986 1.00 97.69 87 GLU A O 1
ATOM 633 N N . ILE A 1 88 ? -4.539 1.244 16.345 1.00 97.12 88 ILE A N 1
ATOM 634 C CA . ILE A 1 88 ? -3.962 1.259 17.687 1.00 97.12 88 ILE A CA 1
ATOM 635 C C . ILE A 1 88 ? -3.114 2.520 17.800 1.00 97.12 88 ILE A C 1
ATOM 637 O O . ILE A 1 88 ? -2.217 2.734 16.994 1.00 97.12 88 ILE A O 1
ATOM 641 N N . GLU A 1 89 ? -3.375 3.346 18.813 1.00 95.06 89 GLU A N 1
ATOM 642 C CA . GLU A 1 89 ? -2.696 4.638 18.992 1.00 95.06 89 GLU A CA 1
ATOM 643 C C . GLU A 1 89 ? -1.168 4.504 19.098 1.00 95.06 89 GLU A C 1
ATOM 645 O O . GLU A 1 89 ? -0.432 5.313 18.538 1.00 95.06 89 GLU A O 1
ATOM 650 N N . SER A 1 90 ? -0.678 3.450 19.759 1.00 96.50 90 SER A N 1
ATOM 651 C CA . SER A 1 90 ? 0.759 3.172 19.881 1.00 96.50 90 SER A CA 1
ATOM 652 C C . SER A 1 90 ? 1.411 2.652 18.596 1.00 96.50 90 SER A C 1
ATOM 654 O O . SER A 1 90 ? 2.626 2.475 18.571 1.00 96.50 90 SER A O 1
ATOM 656 N N . ASP A 1 91 ? 0.626 2.373 17.555 1.00 95.56 91 ASP A N 1
ATOM 657 C CA . ASP A 1 91 ? 1.095 1.876 16.263 1.00 95.56 91 ASP A CA 1
ATOM 658 C C . ASP A 1 91 ? 0.380 2.590 15.097 1.00 95.56 91 ASP A C 1
ATOM 660 O O . ASP A 1 91 ? -0.430 1.998 14.379 1.00 95.56 91 ASP A O 1
ATOM 664 N N . PRO A 1 92 ? 0.663 3.889 14.897 1.00 91.75 92 PRO A N 1
ATOM 665 C CA . PRO A 1 92 ? -0.073 4.736 13.957 1.00 91.75 92 PRO A CA 1
ATOM 666 C C . PRO A 1 92 ? 0.214 4.432 12.477 1.00 91.75 92 PRO A C 1
ATOM 668 O O . PRO A 1 92 ? -0.385 5.050 11.601 1.00 91.75 92 PRO A O 1
ATOM 671 N N . ILE A 1 93 ? 1.149 3.524 12.180 1.00 93.31 93 ILE A N 1
ATOM 672 C CA . ILE A 1 93 ? 1.557 3.186 10.809 1.00 93.31 93 ILE A CA 1
ATOM 673 C C . ILE A 1 93 ? 0.760 1.989 10.266 1.00 93.31 93 ILE A C 1
ATOM 675 O O . ILE A 1 93 ? 0.663 1.821 9.049 1.00 93.31 93 ILE A O 1
ATOM 679 N N . ASN A 1 94 ? 0.159 1.171 11.136 1.00 95.12 94 ASN A N 1
ATOM 680 C CA . ASN A 1 94 ? -0.489 -0.075 10.741 1.00 95.12 94 ASN A CA 1
ATOM 681 C C . ASN A 1 94 ? -2.011 -0.050 10.913 1.00 95.12 94 ASN A C 1
ATOM 683 O O . ASN A 1 94 ? -2.563 0.463 11.885 1.00 95.12 94 ASN A O 1
ATOM 687 N N . PHE A 1 95 ? -2.685 -0.726 9.983 1.00 97.38 95 PHE A N 1
ATOM 688 C CA . PHE A 1 95 ? -4.088 -1.100 10.107 1.00 97.38 95 PHE A CA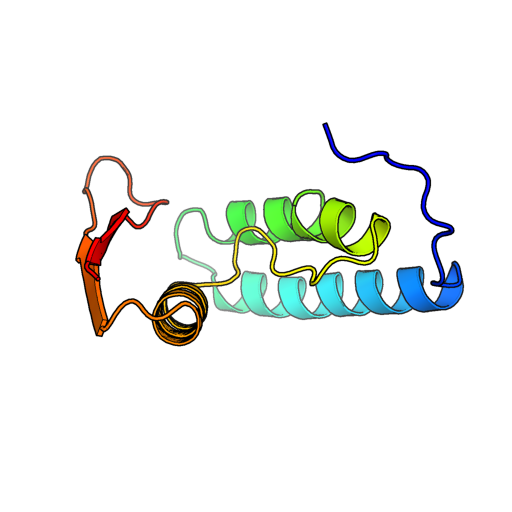 1
ATOM 689 C C . PHE A 1 95 ? -4.210 -2.574 10.493 1.00 97.38 95 PHE A C 1
ATOM 691 O O . PHE A 1 95 ? -3.542 -3.439 9.925 1.00 97.38 95 PHE A O 1
ATOM 698 N N . TYR A 1 96 ? -5.127 -2.866 11.409 1.00 98.06 96 TYR A N 1
ATOM 699 C CA . TYR A 1 96 ? -5.404 -4.211 11.899 1.00 98.06 96 TYR A CA 1
ATOM 700 C C . TYR A 1 96 ? -6.709 -4.720 11.285 1.00 98.06 96 TYR A C 1
ATOM 702 O O . TYR A 1 96 ? -7.802 -4.348 11.718 1.00 98.06 96 TYR A O 1
ATOM 710 N N . TYR A 1 97 ? -6.599 -5.553 10.252 1.00 98.12 97 TYR A N 1
ATOM 711 C CA . TYR A 1 97 ? -7.744 -6.111 9.531 1.00 98.12 97 TYR A CA 1
ATOM 712 C C . TYR A 1 97 ? -8.248 -7.388 10.211 1.00 98.12 97 TYR A C 1
ATOM 714 O O . TYR A 1 97 ? -7.501 -8.348 10.390 1.00 98.12 97 TYR A O 1
ATOM 722 N N . VAL A 1 98 ? -9.532 -7.415 10.560 1.00 98.06 98 VAL A N 1
ATOM 723 C CA . VAL A 1 98 ? -10.245 -8.588 11.077 1.00 98.06 98 VAL A CA 1
ATOM 724 C C . VAL A 1 98 ? -11.287 -8.981 10.039 1.00 98.06 98 VAL A C 1
ATOM 726 O O . VAL A 1 98 ? -12.324 -8.330 9.932 1.00 98.06 98 VAL A O 1
ATOM 729 N N . ALA A 1 99 ? -10.994 -10.022 9.264 1.00 98.00 99 ALA A N 1
ATOM 730 C CA . ALA A 1 99 ? -11.838 -10.504 8.176 1.00 98.00 99 ALA A CA 1
ATOM 731 C C . ALA A 1 99 ? -12.469 -11.857 8.541 1.00 98.00 99 ALA A C 1
ATOM 733 O O . ALA A 1 99 ? -11.761 -12.796 8.915 1.00 98.00 99 ALA A O 1
ATOM 734 N N . ARG A 1 100 ? -13.798 -11.957 8.462 1.00 96.38 100 ARG A N 1
ATOM 735 C CA . ARG A 1 100 ? -14.570 -13.174 8.755 1.00 96.38 100 ARG A CA 1
ATOM 736 C C . ARG A 1 100 ? -15.226 -13.710 7.488 1.00 96.38 100 ARG A C 1
ATOM 738 O O . ARG A 1 100 ? -15.605 -12.944 6.600 1.00 96.38 100 ARG A O 1
ATOM 745 N N . LYS A 1 101 ? -15.299 -15.036 7.418 1.00 87.25 101 LYS A N 1
ATOM 746 C CA . LYS A 1 101 ? -15.908 -15.788 6.322 1.00 87.25 101 LYS A CA 1
ATOM 747 C C . LYS A 1 101 ? -17.373 -16.076 6.617 1.00 87.25 101 LYS A C 1
ATOM 749 O O . LYS A 1 101 ? -17.667 -16.353 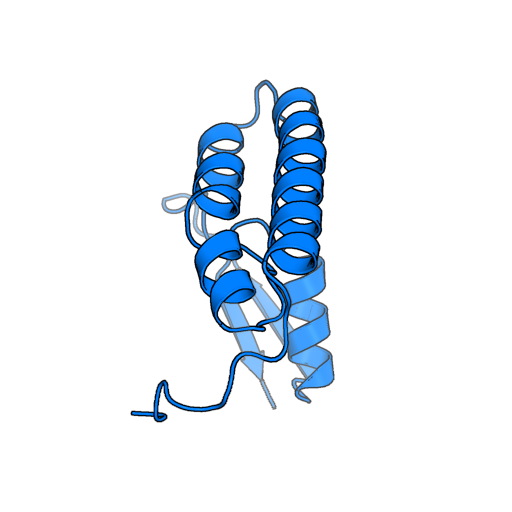7.801 1.00 87.25 101 LYS A O 1
#

Radius of gyration: 16.04 Å; chains: 1; bounding box: 32×40×41 Å

pLDDT: mean 89.87, std 12.31, range [37.28, 98.25]

InterPro domains:
  IPR053173 Class I-like SAM-binding MTase [PTHR45128] (36-101)

Sequence (101 aa):
MTTVNEPHTDTTEKFAVRIVGAIDSASLAILLSIGVPSAPYIYTASTMHCMSVSLGLDGDGLGTAWGRQLATSMLADAGFGDVQVREIESDPINFYYVARK

Foldseek 3Di:
DDDLDDPDPDDPVNLVVVLVVLVVVLVVQVVVCVPPPCSNVQSCQFSVPDQSVQVVSVHPSCGSVVDDVVVVVVLVVVPFPDWDWDDDPVCRSDIDIDTDD

Organism: NCBI:txid39691